Protein AF-A0A699SFI0-F1 (afdb_monomer)

InterPro domains:
  IPR001584 Integrase, catalytic core [PS50994] (101-171)
  IPR012337 Ribonuclease H-like superfamily [SSF53098] (89-170)
  IPR025724 GAG-pre-integrase domain [PF13976] (31-100)
  IPR036397 Ribonuclease H superfamily [G3DSA:3.30.420.10] (32-171)
  IPR039537 Retrotransposon Ty1/copia-like [PTHR42648] (97-171)

Solvent-accessible surface area (backbone atoms only — not comparable to full-atom values): 10828 Å² total; per-residue (Å²): 133,76,64,47,79,48,81,53,96,58,36,36,37,36,20,44,88,86,69,50,76,75,46,61,23,42,43,60,93,93,48,74,48,62,77,81,67,83,66,91,52,99,60,88,85,73,86,68,79,88,62,99,52,59,73,52,54,54,52,25,56,74,60,76,63,50,55,49,68,57,53,43,51,39,57,75,64,65,72,56,88,89,63,74,99,63,89,50,72,86,86,73,83,53,80,91,75,50,68,58,67,48,76,42,63,74,50,72,87,76,69,39,70,68,58,53,52,48,29,60,75,68,65,26,47,78,44,67,49,65,84,94,48,64,78,80,47,41,66,60,55,49,51,53,50,48,50,54,49,51,25,52,52,51,34,59,73,70,71,50,68,76,87,52,48,67,61,45,65,71,110

Sequence (171 aa):
VDLEVAFRKSTCFIRDLKGNDLLSGSRGTDLYSITLQDTNSPNPICLVAKATSSQAWLWHRRLSHLNFDTINLVLKNDIVVGLPKVKFVRDHLCSSSQVGVVRTDKGTKFLNQTLHAYFAAEEIQHQTSVTQTPEQNGVVERRNRTLVKAARTMLSAAKVPLFFWAEAIAT

Organism: Tanacetum cinerariifolium (NCBI:txid118510)

Radius of gyration: 24.02 Å; Cα contacts (8 Å, |Δi|>4): 149; chains: 1; bounding box: 63×46×51 Å

pLDDT: mean 80.17, std 12.74, range [43.12, 95.75]

Foldseek 3Di:
DDWDWDDDPFKIFIADPVRDGPWMFTDDDHDTDTDPDPPPDPDPPDPPPPDPDPLLVVVCVVVPNDDLVVVQVCLVVVVDPPRDNDRRDCPDDDPVPQAQEDEEEPPPVCVDPVNVVVCVVSNHHYHYDDPPPCVVCVVVVVVVVVLQVQLVVVCVVVVHDCVCSVVSSVD

Nearest PDB structures (foldseek):
  6puw-assembly1_A-2  TM=5.287E-01  e=3.587E-04  Saccharolobus solfataricus P2
  6put-assembly1_A-2  TM=5.305E-01  e=4.972E-04  Saccharolobus solfataricus P2
  8fnj-assembly1_G  TM=5.270E-01  e=7.357E-04  Homo sapiens
  8w2r-assembly1_I  TM=5.266E-01  e=1.089E-03  Human immunodeficiency virus 1
  8fng-assembly1_G  TM=5.325E-01  e=2.092E-03  Homo sapiens

Mean predicted aligned error: 16.2 Å

Structure (mmCIF, N/CA/C/O backbone):
data_AF-A0A699SFI0-F1
#
_entry.id   AF-A0A699SFI0-F1
#
loop_
_atom_site.group_PDB
_atom_site.id
_atom_site.type_symbol
_atom_site.label_atom_id
_atom_site.label_alt_id
_atom_site.label_comp_id
_atom_site.label_asym_id
_atom_site.label_entity_id
_atom_site.label_seq_id
_atom_site.pdbx_PDB_ins_code
_atom_site.Cartn_x
_atom_site.Cartn_y
_atom_site.Cartn_z
_atom_site.occupancy
_atom_site.B_iso_or_equiv
_atom_site.auth_seq_id
_atom_site.auth_comp_id
_atom_site.auth_asym_id
_atom_site.auth_atom_id
_atom_site.pdbx_PDB_model_num
ATOM 1 N N . VAL A 1 1 ? -26.027 2.085 10.367 1.00 57.44 1 VAL A N 1
ATOM 2 C CA . VAL A 1 1 ? -26.252 2.017 11.822 1.00 57.44 1 VAL A CA 1
ATOM 3 C C . VAL A 1 1 ? -24.904 2.315 12.407 1.00 57.44 1 VAL A C 1
ATOM 5 O O . VAL A 1 1 ? -24.012 1.489 12.251 1.00 57.44 1 VAL A O 1
ATOM 8 N N . ASP A 1 2 ? -24.729 3.528 12.903 1.00 66.25 2 ASP A N 1
ATOM 9 C CA . ASP A 1 2 ? -23.451 3.934 13.469 1.00 66.25 2 ASP A CA 1
ATOM 10 C C . ASP A 1 2 ? -23.386 3.387 14.890 1.00 66.25 2 ASP A C 1
ATOM 12 O O . ASP A 1 2 ? -24.328 3.541 15.670 1.00 66.25 2 ASP A O 1
ATOM 16 N N . LEU A 1 3 ? -22.314 2.657 15.172 1.00 80.50 3 LEU A N 1
ATOM 17 C CA . LEU A 1 3 ? -22.057 2.006 16.447 1.00 80.50 3 LEU A CA 1
ATOM 18 C C . LEU A 1 3 ? -20.682 2.448 16.927 1.00 80.50 3 LEU A C 1
ATOM 20 O O . LEU A 1 3 ? -19.745 2.549 16.133 1.00 80.50 3 LEU A O 1
ATOM 24 N N . GLU A 1 4 ? -20.557 2.684 18.223 1.00 81.25 4 GLU A N 1
ATOM 25 C CA . GLU A 1 4 ? -19.287 3.023 18.848 1.00 81.25 4 GLU A CA 1
ATOM 26 C C . GLU A 1 4 ? -18.662 1.760 19.446 1.00 81.25 4 GLU A C 1
ATOM 28 O O . GLU A 1 4 ? -19.315 1.035 20.195 1.00 81.25 4 GLU A O 1
ATOM 33 N N . VAL A 1 5 ? -17.390 1.493 19.140 1.00 86.69 5 VAL A N 1
ATOM 34 C CA . VAL A 1 5 ? -16.643 0.375 19.735 1.00 86.69 5 VAL A CA 1
ATOM 35 C C . VAL A 1 5 ? -15.609 0.931 20.706 1.00 86.69 5 VAL A C 1
ATOM 37 O O . VAL A 1 5 ? -14.718 1.678 20.307 1.00 86.69 5 VAL A O 1
ATOM 40 N N . ALA A 1 6 ? -15.710 0.547 21.977 1.00 86.12 6 ALA A N 1
ATOM 41 C CA . ALA A 1 6 ? -14.824 1.004 23.040 1.00 86.12 6 ALA A CA 1
ATOM 42 C C . ALA A 1 6 ? -14.058 -0.167 23.668 1.00 86.12 6 ALA A C 1
ATOM 44 O O . ALA A 1 6 ? -14.643 -1.186 24.038 1.00 86.12 6 ALA A O 1
ATOM 45 N N . PHE A 1 7 ? -12.747 0.004 23.851 1.00 90.38 7 PHE A N 1
ATOM 46 C CA . PHE A 1 7 ? -11.875 -0.971 24.509 1.00 90.38 7 PHE A CA 1
ATOM 47 C C . PHE A 1 7 ? -11.350 -0.413 25.833 1.00 90.38 7 PHE A C 1
ATOM 49 O O . PHE A 1 7 ? -10.835 0.701 25.903 1.00 90.38 7 PHE A O 1
ATOM 56 N N . ARG A 1 8 ? -11.455 -1.211 26.894 1.00 88.25 8 ARG A N 1
ATOM 57 C CA . ARG A 1 8 ? -10.868 -0.972 28.217 1.00 88.25 8 ARG A CA 1
ATOM 58 C C . ARG A 1 8 ? -9.913 -2.104 28.571 1.00 88.25 8 ARG A C 1
ATOM 60 O O . ARG A 1 8 ? -9.901 -3.146 27.925 1.00 88.25 8 ARG A O 1
ATOM 67 N N . LYS A 1 9 ? -9.117 -1.928 29.629 1.00 89.62 9 LYS A N 1
ATOM 68 C CA . LYS A 1 9 ? -8.076 -2.892 30.034 1.00 89.62 9 LYS A CA 1
ATOM 69 C C . LYS A 1 9 ? -8.589 -4.335 30.162 1.00 89.62 9 LYS A C 1
ATOM 71 O O . LYS A 1 9 ? -7.884 -5.250 29.762 1.00 89.62 9 LYS A O 1
ATOM 76 N N . SER A 1 10 ? -9.797 -4.531 30.686 1.00 89.88 10 SER A N 1
ATOM 77 C CA . SER A 1 10 ? -10.384 -5.856 30.934 1.00 89.88 10 SER A CA 1
ATOM 78 C C . SER A 1 10 ? -11.671 -6.137 30.154 1.00 89.88 10 SER A C 1
ATOM 80 O O . SER A 1 10 ? -12.172 -7.257 30.216 1.00 89.88 10 SER A O 1
ATOM 8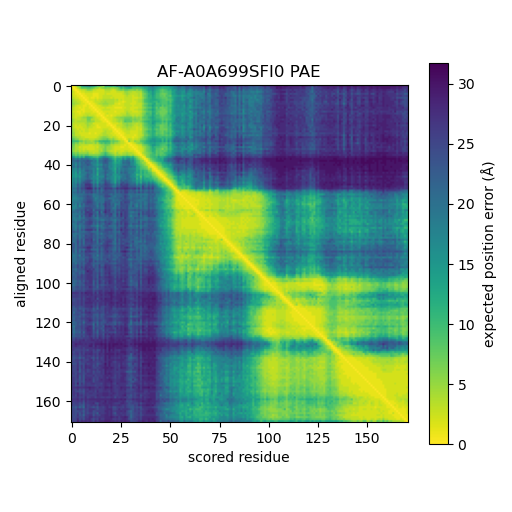2 N N . THR A 1 11 ? -12.221 -5.160 29.430 1.00 90.94 11 THR A N 1
ATOM 83 C CA . THR A 1 11 ? -13.534 -5.283 28.778 1.00 90.94 11 THR A CA 1
ATOM 84 C C . THR A 1 11 ? -13.604 -4.513 27.464 1.00 90.94 11 THR A C 1
ATOM 86 O O . THR A 1 11 ? -12.873 -3.544 27.268 1.00 90.94 11 THR A O 1
ATOM 89 N N . CYS A 1 12 ? -14.487 -4.923 26.561 1.00 91.25 12 CYS A N 1
ATOM 90 C CA . CYS A 1 12 ? -14.870 -4.151 25.383 1.00 91.25 12 CYS A CA 1
ATOM 91 C C . CYS A 1 12 ? -16.392 -4.004 25.314 1.00 91.25 12 CYS A C 1
ATOM 93 O O . CYS A 1 12 ? -17.121 -4.839 25.850 1.00 91.25 12 CYS A O 1
ATOM 95 N N . PHE A 1 13 ? -16.855 -2.938 24.664 1.00 87.75 13 PHE A N 1
ATOM 96 C CA . PHE A 1 13 ? -18.274 -2.633 24.503 1.00 87.75 13 PHE A CA 1
ATOM 97 C C . PHE A 1 13 ? -18.556 -2.172 23.076 1.00 87.75 13 PHE A C 1
ATOM 99 O O . PHE A 1 13 ? -17.758 -1.439 22.487 1.00 87.75 13 PHE A O 1
ATOM 106 N N . ILE A 1 14 ? -19.703 -2.580 22.544 1.00 87.06 14 ILE A N 1
ATOM 107 C CA . ILE A 1 14 ? -20.294 -2.028 21.325 1.00 87.06 14 ILE A CA 1
ATOM 108 C C . ILE A 1 14 ? -21.544 -1.273 21.756 1.00 87.06 14 ILE A C 1
ATOM 110 O O . ILE A 1 14 ? -22.454 -1.878 22.322 1.00 87.06 14 ILE A O 1
ATOM 114 N N . ARG A 1 15 ? -21.578 0.034 21.504 1.00 84.94 15 ARG A N 1
ATOM 115 C CA . ARG A 1 15 ? -22.628 0.944 21.962 1.00 84.94 15 ARG A CA 1
ATOM 116 C C . ARG A 1 15 ? -23.427 1.516 20.806 1.00 84.94 15 ARG A C 1
ATOM 118 O O . ARG A 1 15 ? -22.886 1.742 19.721 1.00 84.94 15 ARG A O 1
ATOM 125 N N . ASP A 1 16 ? -24.708 1.769 21.046 1.00 82.88 16 ASP A N 1
ATOM 126 C CA . ASP A 1 16 ? -25.491 2.638 20.171 1.00 82.88 16 ASP A CA 1
ATOM 127 C C . ASP A 1 16 ? -25.075 4.115 20.347 1.00 82.88 16 ASP A C 1
ATOM 129 O O . ASP A 1 16 ? -24.361 4.477 21.284 1.00 82.88 16 ASP A O 1
ATOM 133 N N . LEU A 1 17 ? -25.547 5.001 19.464 1.00 81.62 17 LEU A N 1
ATOM 134 C CA . LEU A 1 17 ? -25.280 6.446 19.567 1.00 81.62 17 LEU A CA 1
ATOM 135 C C . LEU A 1 17 ? -25.895 7.107 20.816 1.00 81.62 17 LEU A C 1
ATOM 137 O O . LEU A 1 17 ? -25.598 8.263 21.105 1.00 81.62 17 LEU A O 1
ATOM 141 N N . LYS A 1 18 ? -26.772 6.405 21.543 1.00 82.81 18 LYS A N 1
ATOM 142 C CA . LYS A 1 18 ? -27.364 6.866 22.805 1.00 82.81 18 LYS A CA 1
ATOM 143 C C . LYS A 1 18 ? -26.525 6.435 24.016 1.00 82.81 18 LYS A C 1
ATOM 145 O O . LYS A 1 18 ? -26.843 6.835 25.132 1.00 82.81 18 LYS A O 1
ATOM 150 N N . GLY A 1 19 ? -25.457 5.663 23.797 1.00 80.19 19 GLY A N 1
ATOM 151 C CA . GLY A 1 19 ? -24.549 5.170 24.826 1.00 80.19 19 GLY A CA 1
ATOM 152 C C . GLY A 1 19 ? -24.986 3.863 25.489 1.00 80.19 19 GLY A C 1
ATOM 153 O O . GLY A 1 19 ? -24.380 3.486 26.488 1.00 80.19 19 GLY A O 1
ATOM 154 N N . ASN A 1 20 ? -26.002 3.171 24.963 1.00 80.31 20 ASN A N 1
ATOM 155 C CA . ASN A 1 20 ? -26.436 1.878 25.487 1.00 80.31 20 ASN A CA 1
ATOM 156 C C . ASN A 1 20 ? -25.511 0.763 24.992 1.00 80.31 20 ASN A C 1
ATOM 158 O O . ASN A 1 20 ? -25.275 0.641 23.788 1.00 80.31 20 ASN A O 1
ATOM 162 N N . ASP A 1 21 ? -25.039 -0.081 25.910 1.00 82.31 21 ASP A N 1
ATOM 163 C CA . ASP A 1 21 ? -24.210 -1.244 25.592 1.00 82.31 21 ASP A CA 1
ATOM 164 C C . ASP A 1 21 ? -25.062 -2.332 24.916 1.00 82.31 21 ASP A C 1
ATOM 166 O O . ASP A 1 21 ? -25.926 -2.945 25.539 1.00 82.31 21 ASP A O 1
ATOM 170 N N . LEU A 1 22 ? -24.814 -2.579 23.628 1.00 81.06 22 LEU A N 1
ATOM 171 C CA . LEU A 1 22 ? -25.476 -3.626 22.845 1.00 81.06 22 LEU A CA 1
ATOM 172 C C . LEU A 1 22 ? -24.783 -4.977 23.008 1.00 81.06 22 LEU A C 1
ATOM 174 O O . LEU A 1 22 ? -25.433 -6.017 23.053 1.00 81.06 22 LEU A O 1
ATOM 178 N N . LEU A 1 23 ? -23.451 -4.960 23.063 1.00 84.12 23 LEU A N 1
ATOM 179 C CA . LEU A 1 23 ? -22.620 -6.138 23.275 1.00 84.12 23 LEU A CA 1
ATOM 180 C C . LEU A 1 23 ? -21.473 -5.775 24.204 1.00 84.12 23 LEU A C 1
ATOM 182 O O . LEU A 1 23 ? -20.878 -4.704 24.079 1.00 84.12 23 LEU A O 1
ATOM 186 N N . SER A 1 24 ? -21.136 -6.696 25.099 1.00 85.75 24 SER A N 1
ATOM 187 C CA . SER A 1 24 ? -19.985 -6.587 25.982 1.00 85.75 24 SER A CA 1
ATOM 188 C C . SER A 1 24 ? -19.112 -7.830 25.856 1.00 85.75 24 SER A C 1
ATOM 190 O O . SER A 1 24 ? -19.591 -8.945 25.647 1.00 85.75 24 SER A O 1
ATOM 192 N N . GLY A 1 25 ? -17.804 -7.624 25.933 1.00 89.56 25 GLY A N 1
ATOM 193 C CA . GLY A 1 25 ? -16.817 -8.691 25.904 1.00 89.56 25 GLY A CA 1
ATOM 194 C C . GLY A 1 25 ? -15.811 -8.535 27.025 1.00 89.56 25 GLY A C 1
ATOM 195 O O . GLY A 1 25 ? -15.520 -7.425 27.476 1.00 89.56 25 GLY A O 1
ATOM 196 N N . SER A 1 26 ? -15.263 -9.654 27.478 1.00 88.88 26 SER A N 1
ATOM 197 C CA . SER A 1 26 ? -14.186 -9.691 28.461 1.00 88.88 26 SER A CA 1
ATOM 198 C C . SER A 1 26 ? -12.850 -9.914 27.764 1.00 88.88 26 SER A C 1
ATOM 200 O O . SER A 1 26 ? -12.757 -10.602 26.746 1.00 88.88 26 SER A O 1
ATOM 202 N N . ARG A 1 27 ? -11.788 -9.310 28.295 1.00 88.81 27 ARG A N 1
ATOM 203 C CA . ARG A 1 27 ? -10.427 -9.577 27.835 1.00 88.81 27 ARG A CA 1
ATOM 204 C C . ARG A 1 27 ? -9.905 -10.836 28.523 1.00 88.81 27 ARG A C 1
ATOM 206 O O . ARG A 1 27 ? -9.862 -10.891 29.749 1.00 88.81 27 ARG A O 1
ATOM 213 N N . GLY A 1 28 ? -9.499 -11.820 27.728 1.00 84.81 28 GLY A N 1
ATOM 214 C CA . GLY A 1 28 ? -8.616 -12.901 28.157 1.00 84.81 28 GLY A CA 1
ATOM 215 C C . GLY A 1 28 ? -7.163 -12.426 28.174 1.00 84.81 28 GLY A C 1
ATOM 216 O O . GLY A 1 28 ? -6.891 -11.282 28.523 1.00 84.81 28 GLY A O 1
ATOM 217 N N . THR A 1 29 ? -6.228 -13.284 27.765 1.00 82.62 29 THR A N 1
ATOM 218 C CA . THR A 1 29 ? -4.803 -12.939 27.615 1.00 82.62 29 THR A CA 1
ATOM 219 C C . THR A 1 29 ? -4.614 -11.688 26.737 1.00 82.62 29 THR A C 1
ATOM 221 O O . THR A 1 29 ? -4.505 -10.563 27.231 1.00 82.62 29 THR A O 1
ATOM 224 N N . ASP A 1 30 ? -4.681 -11.865 25.420 1.00 82.88 30 ASP A N 1
ATOM 225 C CA . ASP A 1 30 ? -4.489 -10.796 24.431 1.00 82.88 30 ASP A CA 1
ATOM 226 C C . ASP A 1 30 ? -5.689 -10.604 23.504 1.00 82.88 30 ASP A C 1
ATOM 228 O O . ASP A 1 30 ? -5.640 -9.830 22.551 1.00 82.88 30 ASP A O 1
ATOM 232 N N . LEU A 1 31 ? -6.796 -11.280 23.807 1.00 78.31 31 LEU A N 1
ATOM 233 C CA . LEU A 1 31 ? -8.005 -11.279 22.996 1.00 78.31 31 LEU A CA 1
ATOM 234 C C . LEU A 1 31 ? -9.208 -10.848 23.830 1.00 78.31 31 LEU A C 1
ATOM 236 O O . LEU A 1 31 ? -9.382 -11.292 24.965 1.00 78.31 31 LEU A O 1
ATOM 240 N N . TYR A 1 32 ? -10.059 -10.009 23.245 1.00 86.31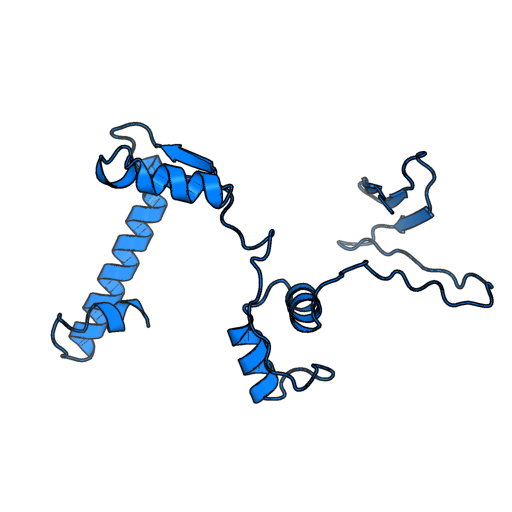 32 TYR A N 1
ATOM 241 C CA . TYR A 1 32 ? -11.387 -9.724 23.779 1.00 86.31 32 TYR A CA 1
ATOM 242 C C . TYR A 1 32 ? -12.374 -10.738 23.207 1.00 86.31 32 TYR A C 1
ATOM 244 O O . TYR A 1 32 ? -12.475 -10.883 21.991 1.00 86.31 32 TYR A O 1
ATOM 252 N N . SER A 1 33 ? -13.090 -11.434 24.083 1.00 79.94 33 SER A N 1
ATOM 253 C CA . SER A 1 33 ? -14.110 -12.413 23.720 1.00 79.94 33 SER A CA 1
ATOM 254 C C . SER A 1 33 ? -15.484 -11.837 24.023 1.00 79.94 33 SER A C 1
ATOM 256 O O . SER A 1 33 ? -15.763 -11.452 25.157 1.00 79.94 33 SER A O 1
ATOM 258 N N . ILE A 1 34 ? -16.338 -11.771 23.006 1.00 84.69 34 ILE A N 1
ATOM 259 C CA . ILE A 1 34 ? -17.749 -11.413 23.146 1.00 84.69 34 ILE A CA 1
ATOM 260 C C . ILE A 1 34 ? -18.534 -12.712 23.018 1.00 84.69 34 ILE A C 1
ATOM 262 O O . ILE A 1 34 ? -18.521 -13.344 2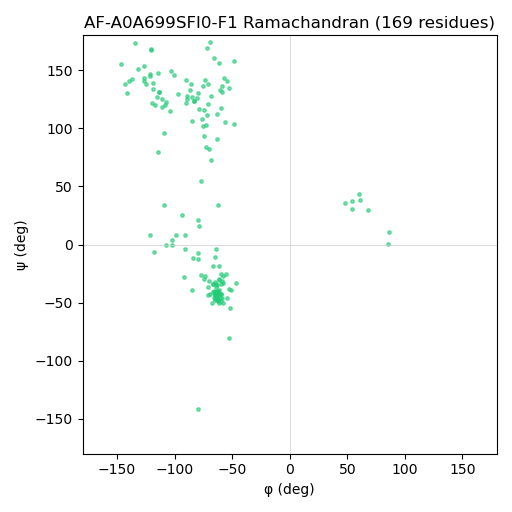1.961 1.00 84.69 34 ILE A O 1
ATOM 266 N N . THR A 1 35 ? -19.204 -13.118 24.092 1.00 72.25 35 THR A N 1
ATOM 267 C CA . THR A 1 35 ? -20.096 -14.274 24.049 1.00 72.25 35 THR A CA 1
ATOM 268 C C . THR A 1 35 ? -21.447 -13.803 23.542 1.00 72.25 35 THR A C 1
ATOM 270 O O . THR A 1 35 ? -22.198 -13.148 24.262 1.00 72.25 35 THR A O 1
ATOM 273 N N . LEU A 1 36 ? -21.760 -14.140 22.295 1.00 70.44 36 LEU A N 1
ATOM 274 C CA . LEU A 1 36 ? -23.115 -14.037 21.772 1.00 70.44 36 LEU A CA 1
ATOM 275 C C . LEU A 1 36 ? -23.913 -15.174 22.418 1.00 70.44 36 LEU A C 1
ATOM 277 O O . LEU A 1 36 ? -23.967 -16.273 21.879 1.00 70.44 36 LEU A O 1
ATOM 281 N N . GLN A 1 37 ? -24.431 -14.9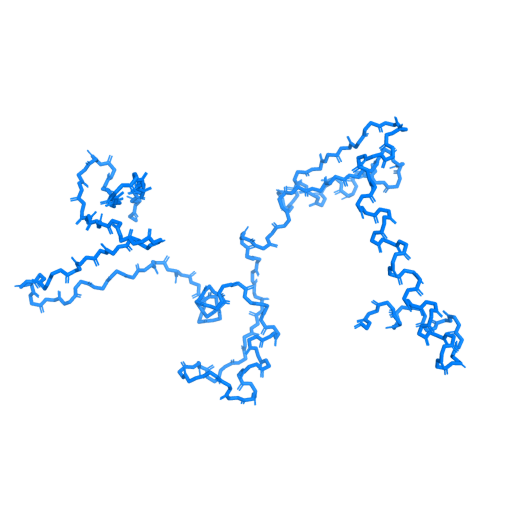62 23.631 1.00 57.75 37 GLN A N 1
ATOM 282 C CA . GLN A 1 37 ? -25.407 -15.903 24.178 1.00 57.75 37 GLN A CA 1
ATOM 283 C C . GLN A 1 37 ? -26.583 -15.958 23.207 1.00 57.75 37 GLN A C 1
ATOM 285 O O . GLN A 1 37 ? -26.994 -14.906 22.707 1.00 57.75 37 GLN A O 1
ATOM 290 N N . ASP A 1 38 ? -27.075 -17.169 22.929 1.00 49.34 38 ASP A N 1
ATOM 291 C CA . ASP A 1 38 ? -28.254 -17.396 22.102 1.00 49.34 38 ASP A CA 1
ATOM 292 C C . ASP A 1 38 ? -29.361 -16.464 22.584 1.00 49.34 38 ASP A C 1
ATOM 294 O O . ASP A 1 38 ? -29.994 -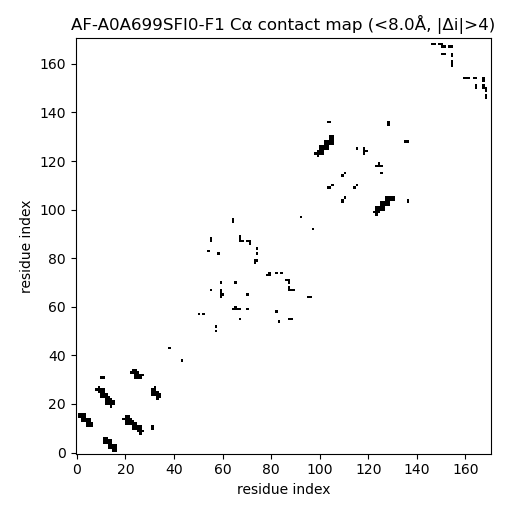16.651 23.626 1.00 49.34 38 ASP A O 1
ATOM 298 N N . THR A 1 39 ? -29.575 -15.401 21.819 1.00 50.25 39 THR A N 1
ATOM 299 C CA . THR A 1 39 ? -30.816 -14.667 21.915 1.00 50.25 39 THR A CA 1
ATOM 300 C C . THR A 1 39 ? -31.853 -15.690 21.485 1.00 50.25 39 THR A C 1
ATOM 302 O O . THR A 1 39 ? -31.856 -16.103 20.330 1.00 50.25 39 THR A O 1
ATOM 305 N N . ASN A 1 40 ? -32.713 -16.133 22.406 1.00 51.41 40 ASN A N 1
ATOM 306 C CA . ASN A 1 40 ? -33.900 -16.962 22.141 1.00 51.41 40 ASN A CA 1
ATOM 307 C C . ASN A 1 40 ? -34.917 -16.233 21.227 1.00 51.41 40 ASN A C 1
ATOM 309 O O . ASN A 1 40 ? -36.130 -16.340 21.395 1.00 51.41 40 ASN A O 1
ATOM 313 N N . SER A 1 41 ? -34.438 -15.419 20.290 1.00 50.44 41 SER A N 1
ATOM 314 C CA . SER A 1 41 ? -35.216 -14.787 19.254 1.00 50.44 41 SER A CA 1
ATOM 315 C C . SER A 1 41 ? -35.289 -15.771 18.080 1.00 50.44 41 SER A C 1
ATOM 317 O O . SER A 1 41 ? -34.262 -16.320 17.681 1.00 50.44 41 SER A O 1
ATOM 319 N N . PRO A 1 42 ? -36.476 -16.001 17.499 1.00 51.09 42 PRO A N 1
ATOM 320 C CA . PRO A 1 42 ? -36.674 -16.974 16.422 1.00 51.09 42 PRO A CA 1
ATOM 321 C C . PRO A 1 42 ? -35.919 -16.636 15.123 1.00 51.09 42 PRO A C 1
ATOM 323 O O . PRO A 1 42 ? -35.943 -17.426 14.184 1.00 51.09 42 PRO A O 1
ATOM 326 N N . ASN A 1 43 ? -35.241 -15.485 15.062 1.00 50.84 43 ASN A N 1
ATOM 327 C CA . ASN A 1 43 ? -34.453 -15.049 13.919 1.00 50.84 43 ASN A CA 1
ATOM 328 C C . ASN A 1 43 ? -32.977 -14.925 14.327 1.00 50.84 43 ASN A C 1
ATOM 330 O O . ASN A 1 43 ? -32.667 -14.114 15.200 1.00 50.84 43 ASN A O 1
ATOM 334 N N . PRO A 1 44 ? -32.039 -15.656 13.700 1.00 54.31 44 PRO A N 1
ATOM 335 C CA . PRO A 1 44 ? -30.621 -15.473 13.981 1.00 54.31 44 PRO A CA 1
ATOM 336 C C . PRO A 1 44 ? -30.210 -14.029 13.657 1.00 54.31 44 PRO A C 1
ATOM 338 O O . PRO A 1 44 ? -30.296 -13.582 12.511 1.00 54.31 44 PRO A O 1
ATOM 341 N N . ILE A 1 45 ? -29.758 -13.287 14.671 1.00 52.31 45 ILE A N 1
ATOM 342 C CA . ILE A 1 45 ? -29.222 -11.935 14.494 1.00 52.31 45 ILE A CA 1
ATOM 343 C C . ILE A 1 45 ? -27.828 -12.077 13.879 1.00 52.31 45 ILE A C 1
ATOM 345 O O . ILE A 1 45 ? -26.828 -12.266 14.568 1.00 52.31 45 ILE A O 1
ATOM 349 N N . CYS A 1 46 ? -27.750 -12.013 12.552 1.00 49.41 46 CYS A N 1
ATOM 350 C CA . CYS A 1 46 ? -26.473 -11.926 11.860 1.00 49.41 46 CYS A CA 1
ATOM 351 C C . CYS A 1 46 ? -25.959 -10.482 11.940 1.00 49.41 46 CYS A C 1
ATOM 353 O O . CYS A 1 46 ? -26.567 -9.568 11.376 1.00 49.41 46 CYS A O 1
ATOM 355 N N . LEU A 1 47 ? -24.819 -10.268 12.604 1.00 49.59 47 LEU A N 1
ATOM 356 C CA . LEU A 1 47 ? -24.053 -9.027 12.480 1.00 49.59 47 LEU A CA 1
ATOM 357 C C . LEU A 1 47 ? -23.427 -8.981 11.084 1.00 49.59 47 LEU A C 1
ATOM 359 O O . LEU A 1 47 ? -22.270 -9.340 10.869 1.00 49.59 47 LEU A O 1
ATOM 363 N N . VAL A 1 48 ? -24.216 -8.555 10.104 1.00 48.28 48 VAL A N 1
ATOM 364 C CA . VAL A 1 48 ? -23.704 -8.249 8.775 1.00 48.28 48 VAL A CA 1
ATOM 365 C C . VAL A 1 48 ? -23.002 -6.903 8.876 1.00 48.28 48 VAL A C 1
ATOM 367 O O . VAL A 1 48 ? -23.647 -5.860 8.990 1.00 48.28 48 VAL A O 1
ATOM 370 N N . ALA A 1 49 ? -21.670 -6.907 8.805 1.00 44.19 49 ALA A N 1
ATOM 371 C CA . ALA A 1 49 ? -20.947 -5.708 8.410 1.00 44.19 49 ALA A CA 1
ATOM 372 C C . ALA A 1 49 ? -21.512 -5.301 7.045 1.00 44.19 49 ALA A C 1
ATOM 374 O O . ALA A 1 49 ? -21.288 -5.995 6.051 1.00 44.19 49 ALA A O 1
ATOM 375 N N . LYS A 1 50 ? -22.327 -4.241 7.007 1.00 43.88 50 LYS A N 1
ATOM 376 C CA . LYS A 1 50 ? -22.934 -3.735 5.776 1.00 43.88 50 LYS A CA 1
ATOM 377 C C . LYS A 1 50 ? -21.805 -3.264 4.866 1.00 43.88 50 LYS A C 1
ATOM 379 O O . LYS A 1 50 ? -21.352 -2.131 4.948 1.00 43.88 50 LYS A O 1
ATOM 384 N N . ALA A 1 51 ? -21.325 -4.163 4.024 1.00 43.12 51 ALA A N 1
ATOM 385 C CA . ALA A 1 51 ? -20.429 -3.853 2.938 1.00 43.12 51 ALA A CA 1
ATOM 386 C C . ALA A 1 51 ? -21.242 -4.019 1.660 1.00 43.12 51 ALA A C 1
ATOM 388 O O . ALA A 1 51 ? -21.392 -5.118 1.134 1.00 43.12 51 ALA A O 1
ATOM 389 N N . THR A 1 52 ? -21.789 -2.920 1.153 1.00 51.66 52 THR A N 1
ATOM 390 C CA . THR A 1 52 ? -22.074 -2.804 -0.280 1.00 51.66 52 THR A CA 1
ATOM 391 C C . THR A 1 52 ? -20.739 -2.745 -1.016 1.00 51.66 52 THR A C 1
ATOM 393 O O . THR A 1 52 ? -20.291 -1.690 -1.444 1.00 51.66 52 THR A O 1
ATOM 396 N N . SER A 1 53 ? -20.051 -3.880 -1.083 1.00 60.16 53 SER A N 1
ATOM 397 C CA . SER A 1 53 ? -18.822 -4.054 -1.845 1.00 60.16 53 SER A CA 1
ATOM 398 C C . SER A 1 53 ? -18.835 -5.458 -2.431 1.00 60.16 53 SER A C 1
ATOM 400 O O . SER A 1 53 ? -19.241 -6.393 -1.739 1.00 60.16 53 SER A O 1
ATOM 402 N N . SER A 1 54 ? -18.416 -5.607 -3.685 1.00 73.81 54 SER A N 1
ATOM 403 C CA . SER A 1 54 ? -18.392 -6.889 -4.396 1.00 73.81 54 SER A CA 1
ATOM 404 C C . SER A 1 54 ? -17.740 -8.013 -3.567 1.00 73.81 54 SER A C 1
ATOM 406 O O . SER A 1 54 ? -16.947 -7.756 -2.659 1.00 73.81 54 SER A O 1
ATOM 408 N N . GLN A 1 55 ? -18.048 -9.282 -3.872 1.00 74.94 55 GLN A N 1
ATOM 409 C CA . GLN A 1 55 ? -17.434 -10.453 -3.212 1.00 74.94 55 GLN A CA 1
ATOM 410 C C . GLN A 1 55 ? -15.900 -10.333 -3.118 1.00 74.94 55 GLN A C 1
ATOM 412 O O . GLN A 1 55 ? -15.312 -10.733 -2.117 1.00 74.94 55 GLN A O 1
ATOM 417 N N . ALA A 1 56 ? -15.273 -9.697 -4.112 1.00 76.06 56 ALA A N 1
ATOM 418 C CA . ALA A 1 56 ? -13.857 -9.348 -4.121 1.00 76.06 56 ALA A CA 1
ATOM 419 C C . ALA A 1 56 ? -13.422 -8.590 -2.858 1.00 76.06 56 ALA A C 1
ATOM 421 O O . ALA A 1 56 ? -12.508 -9.015 -2.154 1.00 76.06 56 ALA A O 1
ATOM 422 N N . TRP A 1 57 ? -14.098 -7.491 -2.539 1.00 78.81 57 TRP A N 1
ATOM 423 C CA . TRP A 1 57 ? -13.777 -6.638 -1.397 1.00 78.81 57 TRP A CA 1
ATOM 424 C C . TRP A 1 57 ? -14.012 -7.305 -0.051 1.00 78.81 57 TRP A C 1
ATOM 426 O O . TRP A 1 57 ? -13.271 -7.061 0.903 1.00 78.81 57 TRP A O 1
ATOM 436 N N . LEU A 1 58 ? -15.026 -8.164 0.025 1.00 80.62 58 LEU A N 1
ATOM 437 C CA . LEU A 1 58 ? -15.290 -8.949 1.222 1.00 80.62 58 LEU A CA 1
ATOM 438 C C . LEU A 1 58 ? -14.119 -9.894 1.516 1.00 80.62 58 LEU A C 1
ATOM 440 O O . LEU A 1 58 ? -13.629 -9.935 2.645 1.00 80.62 58 LEU A O 1
ATOM 444 N N . TRP A 1 59 ? -13.624 -10.600 0.499 1.00 82.81 59 TRP A N 1
ATOM 445 C CA . TRP A 1 59 ? -12.472 -11.489 0.643 1.00 82.81 59 TRP A CA 1
ATOM 446 C C . TRP A 1 59 ? -11.154 -10.742 0.838 1.00 82.81 59 TRP A C 1
ATOM 448 O O . TRP A 1 59 ? -10.354 -11.158 1.672 1.00 82.81 59 TRP A O 1
ATOM 458 N N . HIS A 1 60 ? -10.969 -9.595 0.183 1.00 83.50 60 HIS A N 1
ATOM 459 C CA . HIS A 1 60 ? -9.851 -8.690 0.447 1.00 83.50 60 HIS A CA 1
ATOM 460 C C . HIS A 1 60 ? -9.774 -8.298 1.930 1.00 83.50 60 HIS A C 1
ATOM 462 O O . HIS A 1 60 ? -8.709 -8.399 2.531 1.00 83.50 60 HIS A O 1
ATOM 468 N N . ARG A 1 61 ? -10.902 -7.937 2.560 1.00 81.44 61 ARG A N 1
ATOM 469 C CA . ARG A 1 61 ? -10.944 -7.608 3.997 1.00 81.44 61 ARG A CA 1
ATOM 470 C C . ARG A 1 61 ? -10.755 -8.831 4.898 1.00 81.44 61 ARG A C 1
ATOM 472 O O . ARG A 1 61 ? -10.006 -8.747 5.865 1.00 81.44 61 ARG A O 1
ATOM 479 N N . ARG A 1 62 ? -11.396 -9.968 4.589 1.00 84.56 62 ARG A N 1
ATOM 480 C CA . ARG A 1 62 ? -11.253 -11.219 5.369 1.00 84.56 62 ARG A CA 1
ATOM 481 C C . ARG A 1 62 ? -9.816 -11.729 5.410 1.00 84.56 62 ARG A C 1
ATOM 483 O O . ARG A 1 62 ? -9.407 -12.298 6.412 1.00 84.56 62 ARG A O 1
ATOM 490 N N . LEU A 1 63 ? -9.069 -11.517 4.331 1.00 82.38 63 LEU A N 1
ATOM 491 C CA . LEU A 1 63 ? -7.672 -11.917 4.211 1.00 82.38 63 LEU A CA 1
ATOM 492 C C . LEU A 1 63 ? -6.704 -10.787 4.597 1.00 82.38 63 LEU A C 1
ATOM 494 O O . LEU A 1 63 ? -5.578 -10.762 4.117 1.00 82.38 63 LEU A O 1
ATOM 498 N N . SER A 1 64 ? -7.119 -9.842 5.444 1.00 83.19 64 SER A N 1
ATOM 499 C CA . SER A 1 64 ? -6.248 -8.776 5.965 1.00 83.19 64 SER A CA 1
ATOM 500 C C . SER A 1 64 ? -5.639 -7.872 4.884 1.00 83.19 64 SER A C 1
ATOM 502 O O . SER A 1 64 ? -4.465 -7.519 4.948 1.00 83.19 64 SER A O 1
ATOM 504 N N . HIS A 1 65 ? -6.446 -7.467 3.903 1.00 83.81 65 HIS A N 1
ATOM 505 C CA . HIS A 1 65 ? -6.078 -6.540 2.827 1.00 83.81 65 HIS A CA 1
ATOM 506 C C . HIS A 1 65 ? -5.056 -7.069 1.810 1.00 83.81 65 HIS A C 1
ATOM 508 O O . HIS A 1 65 ? -4.328 -6.291 1.191 1.00 83.81 65 HIS A O 1
ATOM 514 N N . LEU A 1 66 ? -5.025 -8.385 1.573 1.00 83.25 66 LEU A N 1
ATOM 515 C CA . LEU A 1 66 ? -4.235 -8.960 0.478 1.00 83.25 66 LEU A CA 1
ATOM 516 C C . LEU A 1 66 ? -4.582 -8.325 -0.876 1.00 83.25 66 LEU A C 1
ATOM 518 O O . LEU A 1 66 ? -5.752 -8.096 -1.189 1.00 83.25 66 LEU A O 1
ATOM 522 N N . ASN A 1 67 ? -3.567 -8.092 -1.712 1.00 83.62 67 ASN A N 1
ATOM 523 C CA . ASN A 1 67 ? -3.771 -7.621 -3.082 1.00 83.62 67 ASN A CA 1
ATOM 524 C C . ASN A 1 67 ? -4.668 -8.601 -3.865 1.00 83.62 67 ASN A C 1
ATOM 526 O O . ASN A 1 67 ? -4.544 -9.818 -3.722 1.00 83.62 67 ASN A O 1
ATOM 530 N N . PHE A 1 68 ? -5.527 -8.077 -4.741 1.00 85.88 68 PHE A N 1
ATOM 531 C CA . PHE A 1 68 ? -6.401 -8.873 -5.600 1.00 85.88 68 PHE A CA 1
ATOM 532 C C . PHE A 1 68 ? -5.631 -9.853 -6.491 1.00 85.88 68 PHE A C 1
ATOM 534 O O . PHE A 1 68 ? -6.117 -10.960 -6.703 1.00 85.88 68 PHE A O 1
ATOM 541 N N . ASP A 1 69 ? -4.417 -9.520 -6.941 1.00 87.75 69 ASP A N 1
ATOM 542 C CA . ASP A 1 69 ? -3.583 -10.470 -7.696 1.00 87.75 69 ASP A CA 1
ATOM 543 C C . ASP A 1 69 ? -3.155 -11.659 -6.835 1.00 87.75 69 ASP A C 1
ATOM 545 O O . ASP A 1 69 ? -3.199 -12.803 -7.286 1.00 87.75 69 ASP A O 1
ATOM 549 N N . THR A 1 70 ? -2.811 -11.411 -5.569 1.00 87.31 70 THR A N 1
ATOM 550 C CA . THR A 1 70 ? -2.501 -12.469 -4.604 1.00 87.31 70 THR A CA 1
ATOM 551 C C . THR A 1 70 ? -3.733 -13.325 -4.338 1.00 87.31 70 THR A C 1
ATOM 553 O O . THR A 1 70 ? -3.636 -14.547 -4.354 1.00 87.31 70 THR A O 1
ATOM 556 N N . ILE A 1 71 ? -4.906 -12.712 -4.160 1.00 87.81 71 ILE A N 1
ATOM 557 C CA . ILE A 1 71 ? -6.167 -13.442 -3.969 1.00 87.81 71 ILE A CA 1
ATOM 558 C C . ILE A 1 71 ? -6.487 -14.293 -5.209 1.00 87.81 71 ILE A C 1
ATOM 560 O O . ILE A 1 71 ? -6.848 -15.458 -5.070 1.00 87.81 71 ILE A O 1
ATOM 564 N N . ASN A 1 72 ? -6.284 -13.765 -6.420 1.00 88.56 72 ASN A N 1
ATOM 565 C CA . ASN A 1 72 ? -6.446 -14.512 -7.670 1.00 88.56 72 ASN A CA 1
ATOM 566 C C . ASN A 1 72 ? -5.447 -15.670 -7.794 1.00 88.56 72 ASN A C 1
ATOM 568 O O . ASN A 1 72 ? -5.795 -16.725 -8.320 1.00 88.56 72 ASN A O 1
ATOM 572 N N . LEU A 1 73 ? -4.214 -15.502 -7.314 1.00 89.38 73 LEU A N 1
ATOM 573 C CA . LEU A 1 73 ? -3.206 -16.561 -7.303 1.00 89.38 73 LEU A CA 1
ATOM 574 C C . LEU A 1 73 ? -3.573 -17.668 -6.309 1.00 89.38 73 LEU A C 1
ATOM 576 O O . LEU A 1 73 ? -3.472 -18.847 -6.638 1.00 89.38 73 LEU A O 1
ATOM 580 N N . VAL A 1 74 ? -4.046 -17.302 -5.120 1.00 88.62 74 VAL A N 1
ATOM 581 C CA . VAL A 1 74 ? -4.544 -18.238 -4.100 1.00 88.62 74 VAL A CA 1
ATOM 582 C C . VAL A 1 74 ? -5.769 -19.000 -4.615 1.00 88.62 74 VAL A C 1
ATOM 584 O O . VAL A 1 74 ? -5.854 -20.210 -4.420 1.00 88.62 74 VAL A O 1
ATOM 587 N N . LEU A 1 75 ? -6.665 -18.315 -5.333 1.00 87.75 75 LEU A N 1
ATOM 588 C CA . LEU A 1 75 ? -7.818 -18.908 -6.012 1.00 87.75 75 LEU A CA 1
ATOM 589 C C . LEU A 1 75 ? -7.396 -19.890 -7.106 1.00 87.75 75 LEU A C 1
ATOM 591 O O . LEU A 1 75 ? -7.907 -20.999 -7.165 1.00 87.75 75 LEU A O 1
ATOM 595 N N . LYS A 1 76 ? -6.446 -19.499 -7.963 1.00 89.00 76 LYS A N 1
ATOM 596 C CA . LYS A 1 76 ? -5.955 -20.336 -9.068 1.00 89.00 76 LYS A CA 1
ATOM 597 C C . LYS A 1 76 ? -5.320 -21.639 -8.577 1.00 89.00 76 LYS A C 1
ATOM 599 O O . LYS A 1 76 ? -5.352 -22.631 -9.293 1.00 89.00 76 LYS A O 1
ATOM 604 N N . ASN A 1 77 ? -4.732 -21.612 -7.385 1.00 90.06 77 ASN A N 1
ATOM 605 C CA . ASN A 1 77 ? -4.071 -22.759 -6.774 1.00 90.06 77 ASN A CA 1
ATOM 606 C C . ASN A 1 77 ? -4.960 -23.493 -5.750 1.00 90.06 77 ASN A C 1
ATOM 608 O O . ASN A 1 77 ? -4.447 -24.348 -5.036 1.00 90.06 77 ASN A O 1
ATOM 612 N N . ASP A 1 78 ? -6.250 -23.139 -5.640 1.00 86.31 78 ASP A N 1
ATOM 613 C CA . ASP A 1 78 ? -7.218 -23.725 -4.696 1.00 86.31 78 ASP A CA 1
ATOM 614 C C . ASP A 1 78 ? -6.693 -23.817 -3.237 1.00 86.31 78 ASP A C 1
ATOM 616 O O . ASP A 1 78 ? -7.003 -24.749 -2.496 1.00 86.31 78 ASP A O 1
ATOM 620 N N . ILE A 1 79 ? -5.894 -22.833 -2.795 1.00 86.31 79 ILE A N 1
ATOM 621 C CA . ILE A 1 79 ? -5.211 -22.858 -1.481 1.00 86.31 79 ILE A CA 1
ATOM 622 C C . ILE A 1 79 ? -6.191 -22.606 -0.318 1.00 86.31 79 ILE A C 1
ATOM 624 O O . ILE A 1 79 ? -5.949 -23.038 0.809 1.00 86.31 79 ILE A O 1
ATOM 628 N N . VAL A 1 80 ? -7.297 -21.893 -0.564 1.00 80.75 80 VAL A N 1
ATOM 629 C CA . VAL A 1 80 ? -8.278 -21.494 0.462 1.00 80.75 80 VAL A CA 1
ATOM 630 C C . VAL A 1 80 ? -9.652 -22.076 0.141 1.00 80.75 80 VAL A C 1
ATOM 632 O O . VAL A 1 80 ? -10.242 -21.783 -0.898 1.00 80.75 80 VAL A O 1
ATOM 635 N N . VAL A 1 81 ? -10.200 -22.859 1.073 1.00 82.56 81 VAL A N 1
ATOM 636 C CA . VAL A 1 81 ? -11.544 -23.445 0.963 1.00 82.56 81 VAL A CA 1
ATOM 637 C C . VAL A 1 81 ? -12.619 -22.366 1.125 1.00 82.56 81 VAL A C 1
ATOM 639 O O . VAL A 1 81 ? -12.532 -21.504 1.999 1.00 82.56 81 VAL A O 1
ATOM 642 N N . GLY A 1 82 ? -13.661 -22.426 0.291 1.00 80.44 82 GLY A N 1
ATOM 643 C CA . GLY A 1 82 ? -14.813 -21.519 0.358 1.00 80.44 82 GLY A CA 1
ATOM 644 C C . GLY A 1 82 ? -14.632 -20.190 -0.381 1.00 80.44 82 GLY A C 1
ATOM 645 O O . GLY A 1 82 ? -15.562 -19.383 -0.391 1.00 80.44 82 GLY A O 1
ATOM 646 N N . LEU A 1 83 ? -13.481 -19.966 -1.027 1.00 81.25 83 LEU A N 1
ATOM 647 C CA . LEU A 1 83 ? -13.269 -18.813 -1.899 1.00 81.25 83 LEU A CA 1
ATOM 648 C C . LEU A 1 83 ? -14.145 -18.946 -3.170 1.00 81.25 83 LEU A C 1
ATOM 650 O O . LEU A 1 83 ? -14.092 -19.980 -3.841 1.00 81.25 83 LEU A O 1
ATOM 654 N N . PRO A 1 84 ? -14.954 -17.936 -3.534 1.00 80.38 84 PRO A N 1
ATOM 655 C CA . PRO A 1 84 ? -15.745 -17.954 -4.760 1.00 80.38 84 PRO A CA 1
ATOM 656 C C . PRO A 1 84 ? -14.843 -18.063 -5.988 1.00 80.38 84 PRO A C 1
ATOM 658 O O . PRO A 1 84 ? -13.901 -17.289 -6.106 1.00 80.38 84 PRO A O 1
ATOM 661 N N . LYS A 1 85 ? -15.160 -18.958 -6.930 1.00 81.00 85 LYS A N 1
ATOM 662 C CA . LYS A 1 85 ? -14.389 -19.182 -8.169 1.00 81.00 85 LYS A CA 1
ATOM 663 C C . LYS A 1 85 ? -14.632 -18.094 -9.223 1.00 81.00 85 LYS A C 1
ATOM 665 O O . LYS A 1 85 ? -15.038 -18.377 -10.346 1.00 81.00 85 LYS A O 1
ATOM 670 N N . VAL A 1 86 ? -14.426 -16.837 -8.849 1.00 80.12 86 VAL A N 1
ATOM 671 C CA . VAL A 1 86 ? -14.542 -15.677 -9.736 1.00 80.12 86 VAL A CA 1
ATOM 672 C C . VAL A 1 86 ? -13.221 -14.929 -9.773 1.00 80.12 86 VAL A C 1
ATOM 674 O O . VAL A 1 86 ? -12.502 -14.864 -8.781 1.00 80.12 86 VAL A O 1
ATOM 677 N N . LYS A 1 87 ? -12.897 -14.346 -10.928 1.00 80.12 87 LYS A N 1
ATOM 678 C CA . LYS A 1 87 ? -11.730 -13.475 -11.035 1.00 80.12 87 LYS A CA 1
ATOM 679 C C . LYS A 1 87 ? -12.026 -12.180 -10.291 1.00 80.12 87 LYS A C 1
ATOM 681 O O . LYS A 1 87 ? -12.971 -11.469 -10.630 1.00 80.12 87 LYS A O 1
ATOM 686 N N . PHE A 1 88 ? -11.209 -11.870 -9.297 1.00 80.25 88 PHE A N 1
ATOM 687 C CA . PHE A 1 88 ? -11.322 -10.627 -8.562 1.00 80.25 88 PHE A CA 1
ATOM 688 C C . PHE A 1 88 ? -10.577 -9.528 -9.312 1.00 80.25 88 PHE A C 1
ATOM 690 O O . PHE A 1 88 ? -9.410 -9.682 -9.672 1.00 80.25 88 PHE A O 1
ATOM 697 N N . VAL A 1 89 ? -11.265 -8.423 -9.575 1.00 76.00 89 VAL A N 1
ATOM 698 C CA . VAL A 1 89 ? -10.696 -7.248 -10.234 1.00 76.00 89 VAL A CA 1
ATOM 699 C C . VAL A 1 89 ? -10.801 -6.083 -9.270 1.00 76.00 89 VAL A C 1
ATOM 701 O O . VAL A 1 89 ? -11.807 -5.933 -8.579 1.00 76.00 89 VAL A O 1
ATOM 704 N N . ARG A 1 90 ? -9.748 -5.270 -9.225 1.00 73.94 90 ARG A N 1
ATOM 705 C CA . ARG A 1 90 ? -9.740 -4.030 -8.461 1.00 73.94 90 ARG A CA 1
ATOM 706 C C . ARG A 1 90 ? -10.562 -2.980 -9.209 1.00 73.94 90 ARG A C 1
ATOM 708 O O . ARG A 1 90 ? -10.095 -2.409 -10.187 1.00 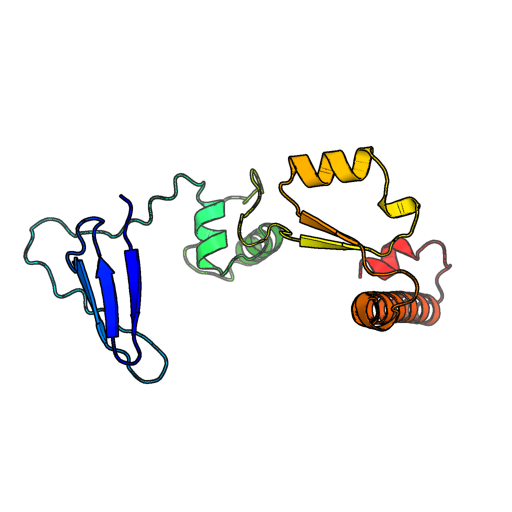73.94 90 ARG A O 1
ATOM 715 N N . ASP A 1 91 ? -11.778 -2.754 -8.743 1.00 70.88 91 ASP A N 1
ATOM 716 C CA . ASP A 1 91 ? -12.720 -1.732 -9.215 1.00 70.88 91 ASP A CA 1
ATOM 717 C C . ASP A 1 91 ? -12.587 -0.410 -8.432 1.00 70.88 91 ASP A C 1
ATOM 719 O O . ASP A 1 91 ? -12.811 0.662 -8.992 1.00 70.88 91 ASP A O 1
ATOM 723 N N . HIS A 1 92 ? -12.143 -0.462 -7.170 1.00 70.12 92 HIS A N 1
ATOM 724 C CA . HIS A 1 92 ? -11.958 0.710 -6.298 1.00 70.12 92 HIS A CA 1
ATOM 725 C C . HIS A 1 92 ? -10.614 0.694 -5.529 1.00 70.12 92 HIS A C 1
ATOM 727 O O . HIS A 1 92 ? -9.836 -0.261 -5.601 1.00 70.12 92 HIS A O 1
ATOM 733 N N . LEU A 1 93 ? -10.291 1.772 -4.809 1.00 66.75 93 LEU A N 1
ATOM 734 C CA . LEU A 1 93 ? -9.145 1.839 -3.890 1.00 66.75 93 LEU A CA 1
ATOM 735 C C . LEU A 1 93 ? -9.567 1.406 -2.479 1.00 66.75 93 LEU A C 1
ATOM 737 O O . LEU A 1 93 ? -10.671 1.710 -2.030 1.00 66.75 93 LEU A O 1
ATOM 741 N N . CYS A 1 94 ? -8.693 0.683 -1.772 1.00 70.12 94 CYS A N 1
ATOM 742 C CA . CYS A 1 94 ? -8.940 0.342 -0.374 1.00 70.12 94 CYS A CA 1
ATOM 743 C C . CYS A 1 94 ? -8.508 1.504 0.517 1.00 70.12 94 CY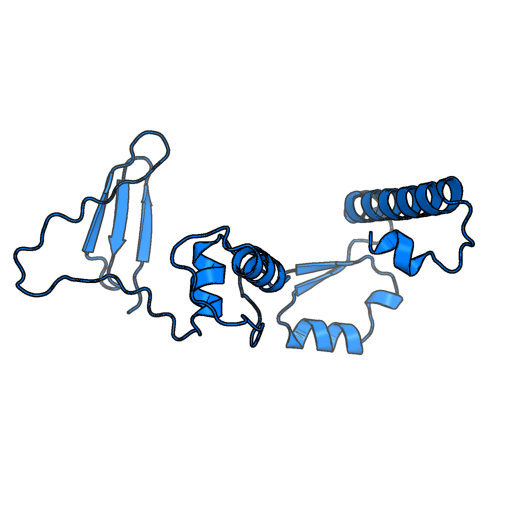S A C 1
ATOM 745 O O . CYS A 1 94 ? -7.330 1.855 0.499 1.00 70.12 94 CYS A O 1
ATOM 747 N N . SER A 1 95 ? -9.405 2.031 1.351 1.00 66.38 95 SER A N 1
ATOM 748 C CA . SER A 1 95 ? -9.086 3.141 2.260 1.00 66.38 95 SER A CA 1
ATOM 749 C C . SER A 1 95 ? -7.946 2.827 3.238 1.00 66.38 95 SER A C 1
ATOM 751 O O . SER A 1 95 ? -7.174 3.712 3.583 1.00 66.38 95 SER A O 1
ATOM 753 N N . SER A 1 96 ? -7.776 1.567 3.654 1.00 65.12 96 SER A N 1
ATOM 754 C CA . SER A 1 96 ? -6.672 1.148 4.536 1.00 65.12 96 SER A CA 1
ATOM 755 C C . SER A 1 96 ? -5.359 0.853 3.804 1.00 65.12 96 SER A C 1
ATOM 757 O O . SER A 1 96 ? -4.326 0.682 4.447 1.00 65.12 96 SER A O 1
ATOM 759 N N . SER A 1 97 ? -5.380 0.767 2.471 1.00 66.69 97 SER A N 1
ATOM 760 C CA . SER A 1 97 ? -4.184 0.591 1.631 1.00 66.69 97 SER A CA 1
ATOM 761 C C . SER A 1 97 ? -3.824 1.865 0.862 1.00 66.69 97 SER A C 1
ATOM 763 O O . SER A 1 97 ? -2.853 1.874 0.106 1.00 66.69 97 SER A O 1
ATOM 765 N N . GLN A 1 98 ? -4.611 2.928 1.034 1.00 73.31 98 GLN A N 1
ATOM 766 C CA . GLN A 1 98 ? -4.385 4.226 0.422 1.00 73.31 98 GLN A CA 1
ATOM 767 C C . GLN A 1 98 ? -3.247 4.940 1.147 1.00 73.31 98 GLN A C 1
ATOM 769 O O . GLN A 1 98 ? -3.138 4.923 2.375 1.00 73.31 98 GLN A O 1
ATOM 774 N N . VAL A 1 99 ? -2.361 5.555 0.372 1.00 80.62 99 VAL A N 1
ATOM 775 C CA . VAL A 1 99 ? -1.252 6.323 0.930 1.00 80.62 99 VAL A CA 1
ATOM 776 C C . VAL A 1 99 ? -1.816 7.619 1.500 1.00 80.62 99 VAL A C 1
ATOM 778 O O . VAL A 1 99 ? -2.110 8.534 0.749 1.00 80.62 99 VAL A O 1
ATOM 781 N N . GLY A 1 100 ? -1.958 7.713 2.821 1.00 83.44 100 GLY A N 1
ATOM 782 C CA . GLY A 1 100 ? -2.516 8.919 3.448 1.00 83.44 100 GLY A CA 1
ATOM 783 C C . GLY A 1 100 ? -1.556 10.114 3.480 1.00 83.44 100 GLY A C 1
ATOM 784 O O . GLY A 1 100 ? -1.991 11.262 3.452 1.00 83.44 100 GLY A O 1
ATOM 785 N N . VAL A 1 101 ? -0.242 9.869 3.537 1.00 87.44 101 VAL A N 1
ATOM 786 C CA . VAL A 1 101 ? 0.772 10.931 3.630 1.00 87.44 101 VAL A CA 1
ATOM 787 C C . VAL A 1 101 ? 1.991 10.578 2.791 1.00 87.44 101 VAL A C 1
ATOM 789 O O . VAL A 1 101 ? 2.570 9.501 2.939 1.00 87.44 101 VAL A O 1
ATOM 792 N N . VAL A 1 102 ? 2.432 11.521 1.964 1.00 88.50 102 VAL A N 1
ATOM 793 C CA . VAL A 1 102 ? 3.697 11.449 1.229 1.00 88.50 102 VAL A CA 1
ATOM 794 C C . VAL A 1 102 ? 4.607 12.559 1.725 1.00 88.50 102 VAL A C 1
ATOM 796 O O . VAL A 1 102 ? 4.227 13.728 1.727 1.00 88.50 102 VAL A O 1
ATOM 799 N N . ARG A 1 103 ? 5.832 12.206 2.125 1.00 87.31 103 ARG A N 1
ATOM 800 C CA . ARG A 1 103 ? 6.868 13.180 2.483 1.00 87.31 103 ARG A CA 1
ATOM 801 C C . ARG A 1 103 ? 7.984 13.164 1.441 1.00 87.31 103 ARG A C 1
ATOM 803 O O . ARG A 1 103 ? 8.549 12.105 1.181 1.00 87.31 103 ARG A O 1
ATOM 810 N N . THR A 1 104 ? 8.301 14.320 0.869 1.00 86.50 104 THR A N 1
ATOM 811 C CA . THR A 1 104 ? 9.404 14.496 -0.092 1.00 86.50 104 THR A CA 1
ATOM 812 C C . THR A 1 104 ? 10.419 15.505 0.427 1.00 86.50 104 THR A C 1
ATOM 814 O O . THR A 1 104 ? 10.145 16.247 1.370 1.00 86.50 104 THR A O 1
ATOM 817 N N . ASP A 1 105 ? 11.591 15.573 -0.202 1.00 83.00 105 ASP A N 1
A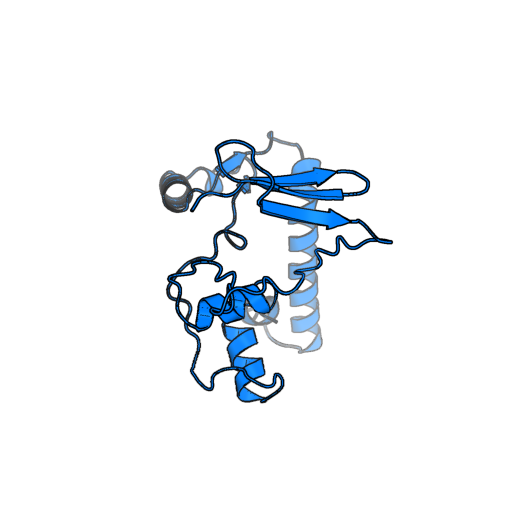TOM 818 C CA . ASP A 1 105 ? 12.469 16.727 -0.026 1.00 83.00 105 ASP A CA 1
ATOM 819 C C . ASP A 1 105 ? 11.872 17.990 -0.677 1.00 83.00 105 ASP A C 1
ATOM 821 O O . ASP A 1 105 ? 10.835 17.945 -1.349 1.00 83.00 105 ASP A O 1
ATOM 825 N N . LYS A 1 106 ? 12.527 19.141 -0.473 1.00 77.56 106 LYS A N 1
ATOM 826 C CA . LYS A 1 106 ? 12.203 20.396 -1.181 1.00 77.56 106 LYS A CA 1
ATOM 827 C C . LYS A 1 106 ? 12.791 20.447 -2.593 1.00 77.56 106 LYS A C 1
ATOM 829 O O . LYS A 1 106 ? 12.993 21.533 -3.135 1.00 77.56 106 LYS A O 1
ATOM 834 N N . GLY A 1 107 ? 13.117 19.300 -3.186 1.00 73.62 107 GLY A N 1
ATOM 835 C CA . GLY A 1 107 ? 13.555 19.243 -4.567 1.00 73.62 107 GLY A CA 1
ATOM 836 C C . GLY A 1 107 ? 12.466 19.813 -5.471 1.00 73.62 107 GLY A C 1
ATOM 837 O O . GLY A 1 107 ? 11.302 19.428 -5.381 1.00 73.62 107 GLY A O 1
ATOM 838 N N . THR A 1 108 ? 12.838 20.711 -6.382 1.00 74.00 108 THR A N 1
ATOM 839 C CA . THR A 1 108 ? 11.898 21.374 -7.306 1.00 74.00 108 THR A CA 1
ATOM 840 C C . THR A 1 108 ? 11.075 20.383 -8.138 1.00 74.00 108 THR A C 1
ATOM 842 O O . THR A 1 108 ? 9.945 20.677 -8.514 1.00 74.00 108 THR A O 1
ATOM 845 N N . LYS A 1 109 ? 11.603 19.172 -8.358 1.00 78.12 109 LYS A N 1
ATOM 846 C CA . LYS A 1 109 ? 10.936 18.059 -9.054 1.00 78.12 109 LYS A CA 1
ATOM 847 C C . LYS A 1 109 ? 9.653 17.581 -8.362 1.00 78.12 109 LYS A C 1
ATOM 849 O O . LYS A 1 109 ? 8.750 17.110 -9.043 1.00 78.12 109 LYS A O 1
ATOM 854 N N . PHE A 1 110 ? 9.571 17.708 -7.038 1.00 76.81 110 PHE A N 1
ATOM 855 C CA . PHE A 1 110 ? 8.433 17.254 -6.231 1.00 76.81 110 PHE A CA 1
ATOM 856 C C . PHE A 1 110 ? 7.499 18.396 -5.809 1.00 76.81 110 PHE A C 1
ATOM 858 O O . PHE A 1 110 ? 6.528 18.159 -5.102 1.00 76.81 110 PHE A O 1
ATOM 865 N N . LEU A 1 111 ? 7.762 19.623 -6.272 1.00 78.50 111 LEU A N 1
ATOM 866 C CA . LEU A 1 111 ? 6.949 20.820 -6.024 1.00 78.50 111 LEU A CA 1
ATOM 867 C C . LEU A 1 111 ? 6.205 21.275 -7.293 1.00 78.50 111 LEU A C 1
ATOM 869 O O . LEU A 1 111 ? 6.044 22.467 -7.538 1.00 78.50 111 LEU A O 1
ATOM 873 N N . ASN A 1 112 ? 5.786 20.331 -8.140 1.00 83.06 112 ASN A N 1
ATOM 874 C CA . ASN A 1 112 ? 5.051 20.638 -9.367 1.00 83.06 112 ASN A CA 1
ATOM 875 C C . ASN A 1 112 ? 3.542 20.762 -9.087 1.00 83.06 112 ASN A C 1
ATOM 877 O O . ASN A 1 112 ? 2.968 19.922 -8.393 1.00 83.06 112 ASN A O 1
ATOM 881 N N . GLN A 1 113 ? 2.887 21.759 -9.692 1.00 86.06 113 GLN A N 1
ATOM 882 C CA . GLN A 1 113 ? 1.439 21.991 -9.597 1.00 86.06 113 GLN A CA 1
ATOM 883 C C . GLN A 1 113 ? 0.608 20.744 -9.955 1.00 86.06 113 GLN A C 1
ATOM 885 O O . GLN A 1 113 ? -0.389 20.451 -9.305 1.00 86.06 113 GLN A O 1
ATOM 890 N N . THR A 1 114 ? 1.051 19.984 -10.958 1.00 88.44 114 THR A N 1
ATOM 891 C CA . THR A 1 114 ? 0.412 18.745 -11.430 1.00 88.44 114 THR A CA 1
ATOM 892 C C . THR A 1 114 ? 0.445 17.658 -10.358 1.00 88.44 114 THR A C 1
ATOM 894 O O . THR A 1 114 ? -0.554 16.987 -10.122 1.00 88.44 114 THR A O 1
ATOM 897 N N . LEU A 1 115 ? 1.583 17.512 -9.672 1.00 87.56 115 LEU A N 1
ATOM 898 C CA . LEU A 1 115 ? 1.746 16.555 -8.574 1.00 87.56 115 LEU A CA 1
ATOM 899 C C . LEU A 1 115 ? 0.881 16.942 -7.374 1.00 87.56 115 LEU A C 1
ATOM 901 O O . LEU A 1 115 ? 0.241 16.086 -6.773 1.00 87.56 115 LEU A O 1
ATOM 905 N N . HIS A 1 116 ? 0.816 18.237 -7.065 1.00 86.06 116 HIS A N 1
ATOM 906 C CA . HIS A 1 116 ? -0.045 18.745 -6.003 1.00 86.06 116 HIS A CA 1
ATOM 907 C C . HIS A 1 116 ? -1.533 18.519 -6.315 1.00 86.06 116 HIS A C 1
ATOM 909 O O . HIS A 1 116 ? -2.287 18.108 -5.438 1.00 86.06 116 HIS A O 1
ATOM 915 N N . ALA A 1 117 ? -1.960 18.748 -7.562 1.00 90.00 117 ALA A N 1
ATOM 916 C CA . ALA A 1 117 ? -3.329 18.476 -8.000 1.00 90.00 117 ALA A CA 1
ATOM 917 C C . ALA A 1 117 ? -3.674 16.981 -7.909 1.00 90.00 117 ALA A C 1
ATOM 919 O O . ALA A 1 117 ? -4.755 16.635 -7.442 1.00 90.00 117 ALA A O 1
ATOM 920 N N . TYR A 1 118 ? -2.740 16.103 -8.287 1.00 89.69 118 TYR A N 1
ATOM 921 C CA . TYR A 1 118 ? -2.890 14.657 -8.127 1.00 89.69 118 TYR A CA 1
ATOM 922 C C . TYR A 1 118 ? -3.039 14.255 -6.654 1.00 89.69 118 TYR A C 1
ATOM 924 O O . TYR A 1 118 ? -3.989 13.564 -6.303 1.00 89.69 118 TYR A O 1
ATOM 932 N N . PHE A 1 119 ? -2.149 14.724 -5.771 1.00 89.31 119 PHE A N 1
ATOM 933 C CA . PHE A 1 119 ? -2.245 14.418 -4.342 1.00 89.31 119 PHE A CA 1
ATOM 934 C C . PHE A 1 119 ? -3.545 1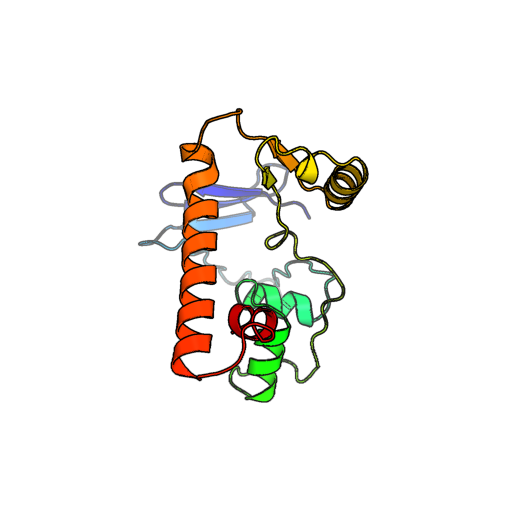4.935 -3.723 1.00 89.31 119 PHE A C 1
ATOM 936 O O . PHE A 1 119 ? -4.152 14.221 -2.934 1.00 89.31 119 PHE A O 1
ATOM 943 N N . ALA A 1 120 ? -4.014 16.121 -4.117 1.00 86.19 120 ALA A N 1
ATOM 944 C CA . ALA A 1 120 ? -5.294 16.649 -3.657 1.00 86.19 120 ALA A CA 1
ATOM 945 C C . ALA A 1 120 ? -6.491 15.802 -4.129 1.00 86.19 120 ALA A C 1
ATOM 947 O O . ALA A 1 120 ? -7.403 15.565 -3.343 1.00 86.19 120 ALA A O 1
ATOM 948 N N . ALA A 1 121 ? -6.483 15.326 -5.381 1.00 85.06 121 ALA A N 1
ATOM 949 C CA . ALA A 1 121 ? -7.539 14.467 -5.923 1.00 85.06 121 ALA A CA 1
ATOM 950 C C . ALA A 1 121 ? -7.593 13.088 -5.244 1.00 85.06 121 ALA A C 1
ATOM 952 O O . ALA A 1 121 ? -8.670 12.531 -5.065 1.00 85.06 121 ALA A O 1
ATOM 953 N N . GLU A 1 122 ? -6.436 12.566 -4.843 1.00 83.88 122 GLU A N 1
ATOM 954 C CA . GLU A 1 122 ? -6.297 11.276 -4.159 1.00 83.88 122 GLU A CA 1
ATOM 955 C C . GLU A 1 122 ? -6.354 11.396 -2.622 1.00 83.88 122 GLU A C 1
ATOM 957 O O . GLU A 1 122 ? -6.064 10.425 -1.921 1.00 83.88 122 GLU A O 1
ATOM 962 N N . GLU A 1 123 ? -6.686 12.580 -2.087 1.00 85.62 123 GLU A N 1
ATOM 963 C CA . GLU A 1 123 ? -6.733 12.883 -0.644 1.00 85.62 123 GLU A CA 1
ATOM 964 C C . GLU A 1 123 ? -5.417 12.565 0.104 1.00 85.62 123 GLU A C 1
ATOM 966 O O . GLU A 1 123 ? -5.397 12.234 1.290 1.00 85.62 123 GLU A O 1
ATOM 971 N N . ILE A 1 124 ? -4.284 12.684 -0.592 1.00 88.88 124 ILE A N 1
ATOM 972 C CA . ILE A 1 124 ? -2.942 12.419 -0.070 1.00 88.88 124 ILE A CA 1
ATOM 973 C C . ILE A 1 124 ? -2.363 13.706 0.513 1.00 88.88 124 ILE A C 1
ATOM 975 O O . ILE A 1 124 ? -2.148 14.694 -0.192 1.00 88.88 124 ILE A O 1
ATOM 979 N N . GLN A 1 125 ? -2.005 13.691 1.796 1.00 88.00 125 GLN A N 1
ATOM 980 C CA . GLN A 1 125 ? -1.312 14.822 2.401 1.00 88.00 125 GLN A CA 1
ATOM 981 C C . GLN A 1 125 ? 0.153 14.859 1.943 1.00 88.00 125 GLN A C 1
ATOM 983 O O . GLN A 1 125 ? 0.948 13.976 2.277 1.00 88.00 125 GLN A O 1
ATOM 988 N N . HIS A 1 126 ? 0.543 15.910 1.222 1.00 89.25 126 HIS A N 1
ATOM 989 C CA . HIS A 1 126 ? 1.939 16.135 0.845 1.00 89.25 126 HIS A CA 1
ATOM 990 C C . HIS A 1 126 ? 2.671 16.954 1.911 1.00 89.25 126 HIS A C 1
ATOM 992 O O . HIS A 1 126 ? 2.225 18.024 2.320 1.00 89.25 126 HIS A O 1
ATOM 998 N N . GLN A 1 127 ? 3.809 16.444 2.374 1.00 87.88 127 GLN A N 1
ATOM 999 C CA . GLN A 1 127 ? 4.698 17.113 3.317 1.00 87.88 127 GLN A CA 1
ATOM 1000 C C . GLN A 1 127 ? 6.091 17.268 2.708 1.00 87.88 127 GLN A C 1
ATOM 1002 O O . GLN A 1 127 ? 6.586 16.378 2.020 1.00 87.88 127 GLN A O 1
ATOM 1007 N N . THR A 1 128 ? 6.770 18.367 3.021 1.00 84.38 128 THR A N 1
ATOM 1008 C CA . THR A 1 128 ? 8.147 18.605 2.571 1.00 84.38 128 THR A CA 1
ATOM 1009 C C . THR A 1 128 ? 9.101 18.609 3.757 1.00 84.38 128 THR A C 1
ATOM 1011 O O . THR A 1 128 ? 8.838 19.298 4.745 1.00 84.38 128 THR A O 1
ATOM 1014 N N . SER A 1 129 ? 10.211 17.876 3.665 1.00 79.06 129 SER A N 1
ATOM 1015 C CA . SER A 1 129 ? 11.280 17.902 4.667 1.00 79.06 129 SER A CA 1
ATOM 1016 C C . SER A 1 129 ? 11.966 19.271 4.699 1.00 79.06 129 SER A C 1
ATOM 1018 O O . SER A 1 129 ? 11.880 20.055 3.753 1.00 79.06 129 SER A O 1
ATOM 1020 N N . VAL A 1 130 ? 12.668 19.594 5.784 1.00 72.31 130 VAL A N 1
ATOM 1021 C CA . VAL A 1 130 ? 13.475 20.824 5.824 1.00 72.31 130 VAL A CA 1
ATOM 1022 C C . VAL A 1 130 ? 14.720 20.631 4.950 1.00 72.31 130 VAL A C 1
ATOM 1024 O O . VAL A 1 130 ? 15.286 19.536 4.891 1.00 72.31 130 VAL A O 1
ATOM 1027 N N . THR A 1 131 ? 15.134 21.680 4.232 1.00 59.84 131 THR A N 1
ATOM 1028 C CA . THR A 1 131 ? 16.354 21.674 3.411 1.00 59.84 131 THR A CA 1
ATOM 1029 C C . THR A 1 131 ? 17.548 21.231 4.263 1.00 59.84 131 THR A C 1
ATOM 1031 O O . THR A 1 131 ? 17.684 21.706 5.384 1.00 59.84 131 THR A O 1
ATOM 1034 N N . GLN A 1 132 ? 18.400 20.337 3.743 1.00 56.34 132 GLN A N 1
ATOM 1035 C CA . GLN A 1 132 ? 19.602 19.838 4.438 1.00 56.34 132 GLN A CA 1
ATOM 1036 C C . GLN A 1 132 ? 19.338 19.098 5.768 1.00 56.34 132 GLN A C 1
ATOM 1038 O O . GLN A 1 132 ? 20.140 19.189 6.690 1.00 56.34 132 GLN A O 1
ATOM 1043 N N . THR A 1 133 ? 18.264 18.303 5.854 1.00 62.38 133 THR A N 1
ATOM 1044 C CA . THR A 1 133 ? 18.077 17.315 6.942 1.00 62.38 133 THR A CA 1
ATOM 1045 C C . THR A 1 133 ? 18.103 15.878 6.393 1.00 62.38 133 THR A C 1
ATOM 1047 O O . THR A 1 133 ? 17.052 15.276 6.149 1.00 62.38 133 THR A O 1
ATOM 1050 N N . PRO A 1 134 ? 19.297 15.307 6.128 1.00 59.69 134 PRO A N 1
ATOM 1051 C CA . PRO A 1 134 ? 19.443 13.959 5.569 1.00 59.69 134 PRO A CA 1
ATOM 1052 C C . PRO A 1 134 ? 18.789 12.878 6.438 1.00 59.69 134 PRO A C 1
ATOM 1054 O O . PRO A 1 134 ? 18.338 11.850 5.935 1.00 59.69 134 PRO A O 1
ATOM 1057 N N . GLU A 1 135 ? 18.679 13.110 7.748 1.00 67.38 135 GLU A N 1
ATOM 1058 C CA . GLU A 1 135 ? 18.086 12.172 8.700 1.00 67.38 135 GLU A CA 1
ATOM 1059 C C . GLU A 1 135 ? 16.597 11.939 8.413 1.00 67.38 135 GLU A C 1
ATOM 1061 O O . GLU A 1 135 ? 16.109 10.818 8.570 1.00 67.38 135 GLU A O 1
ATOM 1066 N N . GLN A 1 136 ? 15.887 12.967 7.927 1.00 67.25 136 GLN A N 1
ATOM 1067 C CA . GLN A 1 136 ? 14.455 12.889 7.617 1.00 67.25 136 GLN A CA 1
ATOM 1068 C C . GLN A 1 136 ? 14.171 12.018 6.385 1.00 67.25 136 GLN A C 1
ATOM 1070 O O . GLN A 1 136 ? 13.154 11.325 6.345 1.00 67.25 136 GLN A O 1
ATOM 1075 N N . ASN A 1 137 ? 15.091 11.987 5.416 1.00 75.88 137 ASN A N 1
ATOM 1076 C CA . ASN A 1 137 ? 14.967 11.186 4.192 1.00 75.88 137 ASN A CA 1
ATOM 1077 C C . ASN A 1 137 ? 15.816 9.909 4.220 1.00 75.88 137 ASN A C 1
ATOM 1079 O O . ASN A 1 137 ? 15.757 9.089 3.300 1.00 75.88 137 ASN A O 1
ATOM 1083 N N . GLY A 1 138 ? 16.558 9.681 5.306 1.00 81.38 138 GLY A N 1
ATOM 1084 C CA . GLY A 1 138 ? 17.536 8.605 5.407 1.00 81.38 138 GLY A CA 1
ATOM 1085 C C . GLY A 1 138 ? 16.950 7.203 5.229 1.00 81.38 138 GLY A C 1
ATOM 1086 O O . GLY A 1 138 ? 17.663 6.294 4.806 1.00 81.38 138 GLY A O 1
ATOM 1087 N N . VAL A 1 139 ? 15.659 6.991 5.517 1.00 85.31 139 VAL A N 1
ATOM 1088 C CA . VAL A 1 139 ? 14.974 5.712 5.237 1.00 85.31 139 VAL A CA 1
ATOM 1089 C C . VAL A 1 139 ? 14.838 5.482 3.732 1.00 85.31 139 VAL A C 1
ATOM 1091 O O . VAL A 1 139 ? 15.223 4.418 3.243 1.00 85.31 139 VAL A O 1
ATOM 1094 N N . VAL A 1 140 ? 14.329 6.476 2.998 1.00 85.38 140 VAL A N 1
ATOM 1095 C CA . VAL A 1 140 ? 14.152 6.409 1.540 1.00 85.38 140 VAL A CA 1
ATOM 1096 C C . VAL A 1 140 ? 15.507 6.286 0.852 1.00 85.38 140 VAL A C 1
ATOM 1098 O O . VAL A 1 140 ? 15.692 5.412 0.012 1.00 85.38 140 VAL A O 1
ATOM 1101 N N . GLU A 1 141 ? 16.501 7.070 1.268 1.00 86.25 141 GLU A N 1
ATOM 1102 C CA . GLU A 1 141 ? 17.849 7.000 0.698 1.00 86.25 141 GLU A CA 1
ATOM 1103 C C . GLU A 1 141 ? 18.527 5.645 0.920 1.00 86.25 141 GLU A C 1
ATOM 1105 O O . GLU A 1 141 ? 19.233 5.140 0.044 1.00 86.25 141 GLU A O 1
ATOM 1110 N N . ARG A 1 142 ? 18.357 5.039 2.103 1.00 90.75 142 ARG A N 1
ATOM 1111 C CA . ARG A 1 142 ? 18.876 3.691 2.371 1.00 90.75 142 ARG A CA 1
ATOM 1112 C C . ARG A 1 142 ? 18.176 2.655 1.501 1.00 90.75 142 ARG A C 1
ATOM 1114 O O . ARG A 1 142 ? 18.864 1.856 0.876 1.00 90.75 142 ARG A O 1
ATOM 1121 N N . ARG A 1 143 ? 16.843 2.702 1.404 1.00 89.69 143 ARG A N 1
ATOM 1122 C CA . ARG A 1 143 ? 16.077 1.783 0.548 1.00 89.69 143 ARG A CA 1
ATOM 1123 C C . ARG A 1 143 ? 16.464 1.916 -0.924 1.00 89.69 143 ARG A C 1
ATOM 1125 O O . ARG A 1 143 ? 16.767 0.905 -1.548 1.00 89.69 143 ARG A O 1
ATOM 1132 N N . ASN A 1 144 ? 16.564 3.138 -1.445 1.00 89.62 144 ASN A N 1
ATOM 1133 C CA . ASN A 1 144 ? 16.993 3.387 -2.822 1.00 89.62 144 ASN A CA 1
ATOM 1134 C C . ASN A 1 144 ? 18.404 2.846 -3.080 1.00 89.62 144 ASN A C 1
ATOM 1136 O O . ASN A 1 144 ? 18.639 2.197 -4.097 1.00 89.62 144 ASN A O 1
ATOM 1140 N N . ARG A 1 145 ? 19.342 3.040 -2.142 1.00 91.56 145 ARG A N 1
ATOM 1141 C CA . ARG A 1 145 ? 20.684 2.446 -2.245 1.00 91.56 145 ARG A CA 1
ATOM 1142 C C . ARG A 1 145 ? 20.641 0.920 -2.256 1.00 91.56 145 ARG A C 1
ATOM 1144 O O . ARG A 1 145 ? 21.365 0.325 -3.048 1.00 91.56 145 ARG A O 1
ATOM 1151 N N . THR A 1 146 ? 19.819 0.293 -1.417 1.00 94.19 146 THR A N 1
ATOM 1152 C CA . THR A 1 146 ? 19.659 -1.168 -1.400 1.00 94.19 146 THR A CA 1
ATOM 1153 C C . THR A 1 146 ? 19.104 -1.683 -2.723 1.00 94.19 146 THR A C 1
ATOM 1155 O O . THR A 1 146 ? 19.702 -2.591 -3.289 1.00 94.19 146 THR A O 1
ATOM 1158 N N . LEU A 1 147 ? 18.042 -1.073 -3.258 1.00 92.69 147 LEU A N 1
ATOM 1159 C CA . LEU A 1 147 ? 17.445 -1.461 -4.544 1.00 92.69 147 LEU A CA 1
ATOM 1160 C C . LEU A 1 147 ? 18.446 -1.339 -5.694 1.00 92.69 147 LEU A C 1
ATOM 1162 O O . LEU A 1 147 ? 18.657 -2.284 -6.448 1.00 92.69 147 LEU A O 1
ATOM 1166 N N . VAL A 1 148 ? 19.136 -0.199 -5.788 1.00 93.12 148 VAL A N 1
ATOM 1167 C CA . VAL A 1 148 ? 20.144 0.026 -6.832 1.00 93.12 148 VAL A CA 1
ATOM 1168 C C . VAL A 1 148 ? 21.299 -0.966 -6.711 1.00 93.12 148 VAL A C 1
ATOM 1170 O O . VAL A 1 148 ? 21.774 -1.474 -7.726 1.00 93.12 148 VAL A O 1
ATOM 1173 N N . LYS A 1 149 ? 21.763 -1.256 -5.489 1.00 94.50 149 LYS A N 1
ATOM 1174 C CA . LYS A 1 149 ? 22.812 -2.258 -5.268 1.00 94.50 149 LYS A CA 1
ATOM 1175 C C . LYS A 1 149 ? 22.333 -3.654 -5.654 1.00 94.50 149 LYS A C 1
ATOM 1177 O O . LYS A 1 149 ? 23.047 -4.322 -6.388 1.00 94.50 149 LYS A O 1
ATOM 1182 N N . ALA A 1 150 ? 21.143 -4.067 -5.221 1.00 94.81 150 ALA A N 1
ATOM 1183 C CA . ALA A 1 150 ? 20.568 -5.367 -5.555 1.00 94.81 150 ALA A CA 1
ATOM 1184 C C . ALA A 1 150 ? 20.445 -5.548 -7.074 1.00 94.81 150 ALA A C 1
ATOM 1186 O O . ALA A 1 150 ? 20.988 -6.510 -7.610 1.00 94.81 150 ALA A O 1
ATOM 1187 N N . ALA A 1 151 ? 19.852 -4.578 -7.776 1.00 95.19 151 ALA A N 1
ATOM 1188 C CA . ALA A 1 151 ? 19.714 -4.616 -9.230 1.00 95.19 151 ALA A CA 1
ATOM 1189 C C . ALA A 1 151 ? 21.073 -4.709 -9.941 1.00 95.19 151 ALA A C 1
ATOM 1191 O O . ALA A 1 151 ? 21.264 -5.557 -10.806 1.00 95.19 151 ALA A O 1
ATOM 1192 N N . ARG A 1 152 ? 22.064 -3.897 -9.542 1.00 93.88 152 ARG A N 1
ATOM 1193 C CA . ARG A 1 152 ? 23.420 -3.963 -10.121 1.00 93.88 152 ARG A CA 1
ATOM 1194 C C . ARG A 1 152 ? 24.099 -5.309 -9.869 1.00 93.88 152 ARG A C 1
ATOM 1196 O O . ARG A 1 152 ? 24.730 -5.839 -10.779 1.00 93.88 152 ARG A O 1
ATOM 1203 N N . THR A 1 153 ? 23.971 -5.860 -8.663 1.00 94.62 153 THR A N 1
ATOM 1204 C CA . THR A 1 153 ? 24.509 -7.185 -8.325 1.00 94.62 153 THR A CA 1
ATOM 1205 C C . THR A 1 153 ? 23.854 -8.271 -9.173 1.00 94.62 153 THR A C 1
ATOM 1207 O O . THR A 1 153 ? 24.567 -9.109 -9.714 1.00 94.62 153 THR A O 1
ATOM 1210 N N . MET A 1 154 ? 22.529 -8.233 -9.345 1.00 95.25 154 MET A N 1
ATOM 1211 C CA . MET A 1 154 ? 21.797 -9.191 -10.181 1.00 95.25 154 MET A CA 1
ATOM 1212 C C . MET A 1 154 ? 22.226 -9.116 -11.648 1.00 95.25 154 MET A C 1
ATOM 1214 O O . MET A 1 154 ? 22.576 -10.141 -12.226 1.00 95.25 154 MET A O 1
ATOM 1218 N N . LEU A 1 155 ? 22.285 -7.911 -12.229 1.00 95.62 155 LEU A N 1
ATOM 1219 C CA . LEU A 1 155 ? 22.737 -7.710 -13.612 1.00 95.62 155 LEU A CA 1
ATOM 1220 C C . LEU A 1 155 ? 24.177 -8.208 -13.817 1.00 95.62 155 LEU A C 1
ATOM 1222 O O . LEU A 1 155 ? 24.468 -8.877 -14.807 1.00 95.62 155 LEU A O 1
ATOM 1226 N N . SER A 1 156 ? 25.064 -7.924 -12.857 1.00 95.50 156 SER A N 1
ATOM 1227 C CA . SER A 1 156 ? 26.458 -8.381 -12.874 1.00 95.50 156 SER A CA 1
ATOM 1228 C C . SER A 1 156 ? 26.561 -9.908 -12.794 1.00 95.50 156 SER A C 1
ATOM 1230 O O . SER A 1 156 ? 27.255 -10.525 -13.601 1.00 95.50 156 SER A O 1
ATOM 1232 N N . ALA A 1 157 ? 25.820 -10.534 -11.874 1.00 95.19 157 ALA A N 1
ATOM 1233 C CA . ALA A 1 157 ? 25.800 -11.985 -11.700 1.00 95.19 157 ALA A CA 1
ATOM 1234 C C . ALA A 1 157 ? 25.242 -12.713 -12.934 1.00 95.19 157 ALA A C 1
ATOM 1236 O O . ALA A 1 157 ? 25.799 -13.724 -13.357 1.00 95.19 157 ALA A O 1
ATOM 1237 N N . ALA A 1 158 ? 24.186 -12.170 -13.543 1.00 94.81 158 ALA A N 1
ATOM 1238 C CA . ALA A 1 158 ? 23.582 -12.700 -14.763 1.00 94.81 158 ALA A CA 1
ATOM 1239 C C . ALA A 1 158 ? 24.349 -12.325 -16.046 1.00 94.81 158 ALA A C 1
ATOM 1241 O O . ALA A 1 158 ? 24.027 -12.837 -17.116 1.00 94.81 158 ALA A O 1
ATOM 1242 N N . LYS A 1 159 ? 25.372 -11.460 -15.953 1.00 95.75 159 LYS A N 1
ATOM 1243 C CA . LYS A 1 159 ? 26.162 -10.941 -17.085 1.00 95.75 159 LYS A CA 1
ATOM 1244 C C . LYS A 1 159 ? 25.301 -10.309 -18.183 1.00 95.75 159 LYS A C 1
ATOM 1246 O O . LYS A 1 159 ? 25.596 -10.445 -19.369 1.00 95.75 159 LYS A O 1
ATOM 1251 N N . VAL A 1 160 ? 24.241 -9.612 -17.786 1.00 94.75 160 VAL A N 1
ATOM 1252 C CA . VAL A 1 160 ? 23.329 -8.937 -18.715 1.00 94.75 160 VAL A CA 1
ATOM 1253 C C . VAL A 1 160 ? 23.596 -7.426 -18.752 1.00 94.75 160 VAL A C 1
ATOM 1255 O O . VAL A 1 160 ? 24.026 -6.845 -17.751 1.00 94.75 160 VAL A O 1
ATOM 1258 N N . PRO A 1 161 ? 23.361 -6.761 -19.895 1.00 93.69 161 PRO A N 1
ATOM 1259 C CA . PRO A 1 161 ? 23.563 -5.322 -20.019 1.00 93.69 161 PRO A CA 1
ATOM 1260 C C . PRO A 1 161 ? 22.688 -4.478 -19.079 1.00 93.69 161 PRO A C 1
ATOM 1262 O O . PRO A 1 161 ? 21.578 -4.854 -18.712 1.00 93.69 161 PRO A O 1
ATOM 1265 N N . LEU A 1 162 ? 23.155 -3.261 -18.784 1.00 90.69 162 LEU A N 1
ATOM 1266 C CA . LEU A 1 162 ? 22.468 -2.285 -17.925 1.00 90.69 162 LEU A CA 1
ATOM 1267 C C . LEU A 1 162 ? 21.099 -1.823 -18.439 1.00 90.69 162 LEU A C 1
ATOM 1269 O O . LEU A 1 162 ? 20.328 -1.287 -17.651 1.00 90.69 162 LEU A O 1
ATOM 1273 N N . PHE A 1 163 ? 20.779 -2.003 -19.723 1.00 93.06 163 PHE A N 1
ATOM 1274 C CA . PHE A 1 163 ? 19.461 -1.611 -20.228 1.00 93.06 163 PHE A CA 1
ATOM 1275 C C . PHE A 1 163 ? 18.327 -2.464 -19.632 1.00 93.06 163 PHE A C 1
ATOM 1277 O O . PHE A 1 163 ? 17.201 -1.988 -19.598 1.00 93.06 163 PHE A O 1
ATOM 1284 N N . PHE A 1 164 ? 18.634 -3.646 -19.074 1.00 92.19 164 PHE A N 1
ATOM 1285 C CA . PHE A 1 164 ? 17.692 -4.481 -18.313 1.00 92.19 164 PHE A CA 1
ATOM 1286 C C . PHE A 1 164 ? 17.469 -4.006 -16.860 1.00 92.19 164 PHE A C 1
ATOM 1288 O O . PHE A 1 164 ? 17.030 -4.759 -15.990 1.00 92.19 164 PHE A O 1
ATOM 1295 N N . TRP A 1 165 ? 17.855 -2.770 -16.532 1.00 93.00 165 TRP A N 1
ATOM 1296 C CA . TRP A 1 165 ? 17.765 -2.242 -15.169 1.00 93.00 165 TRP A CA 1
ATOM 1297 C C . TRP A 1 165 ? 16.328 -2.154 -14.650 1.00 93.00 165 TRP A C 1
ATOM 1299 O O . TRP A 1 165 ? 16.108 -2.374 -13.459 1.00 93.00 165 TRP A O 1
ATOM 1309 N N . ALA A 1 166 ? 15.360 -1.856 -15.521 1.00 91.81 166 ALA A N 1
ATOM 1310 C CA . ALA A 1 166 ? 13.955 -1.781 -15.133 1.00 91.81 166 ALA A CA 1
ATOM 1311 C C . ALA A 1 166 ? 13.431 -3.157 -14.696 1.00 91.81 166 ALA A C 1
ATOM 1313 O O . ALA A 1 166 ? 12.801 -3.277 -13.648 1.00 91.81 166 ALA A O 1
ATOM 1314 N N . GLU A 1 167 ? 13.770 -4.198 -15.452 1.00 91.44 167 GLU A N 1
ATOM 1315 C CA . GLU A 1 167 ? 13.444 -5.591 -15.172 1.00 91.44 167 GLU A CA 1
ATOM 1316 C C . GLU A 1 167 ? 14.128 -6.058 -13.886 1.00 91.44 167 GLU A C 1
ATOM 1318 O O . GLU A 1 167 ? 13.480 -6.652 -13.031 1.00 91.44 167 GLU A O 1
ATOM 1323 N N . ALA A 1 168 ? 15.406 -5.715 -13.698 1.00 90.75 168 ALA A N 1
ATOM 1324 C CA . ALA A 1 168 ? 16.151 -6.072 -12.494 1.00 90.75 168 ALA A CA 1
ATOM 1325 C C . ALA A 1 168 ? 15.600 -5.407 -11.221 1.00 90.75 168 ALA A C 1
ATOM 1327 O O . ALA A 1 168 ? 15.679 -5.994 -10.146 1.00 90.75 168 ALA A O 1
ATOM 1328 N N . ILE A 1 169 ? 15.044 -4.195 -11.303 1.00 89.62 169 ILE A N 1
ATOM 1329 C CA . ILE A 1 169 ? 14.388 -3.549 -10.154 1.00 89.62 169 ILE A CA 1
ATOM 1330 C C . ILE A 1 169 ? 12.996 -4.121 -9.873 1.00 89.62 169 ILE A C 1
ATOM 1332 O O . ILE A 1 169 ? 12.537 -4.039 -8.736 1.00 89.62 169 ILE A O 1
ATOM 1336 N N . ALA A 1 170 ? 12.327 -4.674 -10.884 1.00 87.88 170 ALA A N 1
ATOM 1337 C CA . ALA A 1 170 ? 10.993 -5.248 -10.746 1.00 87.88 170 ALA A CA 1
ATOM 1338 C C . ALA A 1 170 ? 10.982 -6.663 -10.133 1.00 87.88 170 ALA A C 1
ATOM 1340 O O . ALA A 1 170 ? 9.907 -7.145 -9.776 1.00 87.88 170 ALA A O 1
ATOM 1341 N N . THR A 1 171 ? 12.149 -7.310 -10.037 1.00 80.19 171 THR A N 1
ATOM 1342 C CA . THR A 1 171 ? 12.359 -8.619 -9.386 1.00 80.19 171 THR A CA 1
ATOM 1343 C C . THR A 1 171 ? 12.199 -8.566 -7.872 1.00 80.19 171 THR A C 1
ATOM 1345 O O . THR A 1 171 ? 11.540 -9.482 -7.333 1.00 80.19 171 THR A O 1
#

Secondary structure (DSSP, 8-state):
---EEEE-SSEEEEE-TT--EEEEEEE-SS-EE--------SS---------S-HHHHHHHHTTT--HHHHHHHHHTT-STT--SS-----S--TTTS--EEEE-S-GGG--HHHHHHHHHTTPEEEEPPTT-HHHHHHHHHHHHHHHHHHHHHHHHHT--GGGHHHHHH-